Protein AF-A0A842RLK6-F1 (afdb_monomer)

Solvent-accessible surface area (backbone atoms only — not comparable to full-atom values): 5406 Å² total; per-residue (Å²): 132,64,70,69,60,53,55,56,52,50,52,52,52,51,50,52,48,46,46,48,57,70,77,55,49,56,67,71,58,55,53,51,51,51,51,53,49,53,51,44,54,51,49,22,55,57,47,44,74,69,64,37,87,45,73,68,59,45,45,74,75,39,43,70,57,45,62,75,73,43,98,61,57,69,69,56,54,51,51,28,50,52,49,24,33,50,53,48,50,53,58,60,72,78,105

Mean predicted aligned error: 10.0 Å

pLDDT: mean 81.84, std 13.92, range [39.75, 95.12]

Sequence (95 aa):
MTYYRVCAHMQSIVQLTVIGKVFNPNKGKVLSLNRDLDQYIECVRWYLLFKPTSKQKLHKDAYHKAKQRFELKTALLQSARDKAVEIYTSFRKVK

Secondary structure (DSSP, 8-state):
--HHHHHHHHHHHHHHHHIIIIIS--HHHHHHHHHHHHHHHHHHHHHHHT--S-HHHHHHHHHHHHHHH----HHHHHHHHHHHHHHHHHHHHH-

Radius of gyration: 20.37 Å; Cα contacts (8 Å, |Δi|>4): 55; chains: 1; bounding box: 32×29×64 Å

Structure (mmCIF, N/CA/C/O backbone):
data_AF-A0A842RLK6-F1
#
_entry.id   AF-A0A842RLK6-F1
#
loop_
_atom_site.group_PDB
_atom_site.id
_atom_site.type_symbol
_atom_site.label_atom_id
_atom_site.label_alt_id
_atom_site.label_comp_id
_atom_site.label_asym_id
_atom_site.label_entity_id
_atom_site.label_seq_id
_atom_site.pdbx_PDB_ins_code
_atom_site.Cartn_x
_atom_site.Cartn_y
_atom_site.Cartn_z
_atom_site.occupancy
_atom_site.B_iso_or_equiv
_atom_site.auth_seq_id
_atom_site.auth_comp_id
_atom_site.auth_asym_id
_atom_site.auth_atom_id
_atom_site.pdbx_PDB_model_num
ATOM 1 N N . MET A 1 1 ? -0.021 4.451 51.085 1.00 49.53 1 MET A N 1
ATOM 2 C CA . MET A 1 1 ? -0.638 3.287 50.395 1.00 49.53 1 MET A CA 1
ATOM 3 C C . MET A 1 1 ? -1.693 3.669 49.337 1.00 49.53 1 MET A C 1
ATOM 5 O O . MET A 1 1 ? -2.471 2.824 48.919 1.00 49.53 1 MET A O 1
ATOM 9 N N . THR A 1 2 ? -1.716 4.904 48.829 1.00 50.31 2 THR A N 1
ATOM 10 C CA . THR A 1 2 ? -2.702 5.362 47.826 1.00 50.31 2 THR A CA 1
ATOM 11 C C . THR A 1 2 ? -2.260 5.130 46.376 1.00 50.31 2 THR A C 1
ATOM 13 O O . THR A 1 2 ? -3.091 4.787 45.544 1.00 50.31 2 THR A O 1
ATOM 16 N N . TYR A 1 3 ? -0.957 5.204 46.076 1.00 39.75 3 TYR A N 1
ATOM 17 C CA . TYR A 1 3 ? -0.425 5.051 44.710 1.00 39.75 3 TYR A CA 1
ATOM 18 C C . TYR A 1 3 ? -0.643 3.657 44.089 1.00 39.75 3 TYR A C 1
ATOM 20 O O . TYR A 1 3 ? -1.054 3.555 42.936 1.00 39.75 3 TYR A O 1
ATOM 28 N N . TYR A 1 4 ? -0.456 2.576 44.854 1.00 44.44 4 TYR A N 1
ATOM 29 C CA . TYR A 1 4 ? -0.640 1.207 44.343 1.00 44.44 4 TYR A CA 1
ATOM 30 C C . TYR A 1 4 ? -2.099 0.882 43.979 1.00 44.44 4 TYR A C 1
ATOM 32 O O . TYR A 1 4 ? -2.354 0.119 43.049 1.00 44.44 4 TYR A O 1
ATOM 40 N N . ARG A 1 5 ? -3.069 1.502 44.664 1.00 40.22 5 ARG A N 1
ATOM 41 C CA . ARG A 1 5 ? -4.504 1.275 44.427 1.00 40.22 5 ARG A CA 1
ATOM 42 C C . ARG A 1 5 ? -4.994 1.948 43.136 1.00 40.22 5 ARG A C 1
ATOM 44 O O . ARG A 1 5 ? -5.884 1.418 42.478 1.00 40.22 5 ARG A O 1
ATOM 51 N N . VAL A 1 6 ? -4.375 3.066 42.743 1.00 52.44 6 VAL A N 1
ATOM 52 C CA . VAL A 1 6 ? -4.675 3.787 41.491 1.00 52.44 6 VAL A CA 1
ATOM 53 C C . VAL A 1 6 ? -4.154 3.018 40.267 1.00 52.44 6 VAL A C 1
ATOM 55 O O . VAL A 1 6 ? -4.876 2.880 39.281 1.00 52.44 6 VAL A O 1
ATOM 58 N N . CYS A 1 7 ? -2.952 2.434 40.340 1.00 47.81 7 CYS A N 1
ATOM 59 C CA . CYS A 1 7 ? -2.384 1.643 39.239 1.00 47.81 7 CYS A CA 1
ATOM 60 C C . CYS A 1 7 ? -3.187 0.369 38.925 1.00 47.81 7 CYS A C 1
ATOM 62 O O . CYS A 1 7 ? -3.386 0.049 37.753 1.00 47.81 7 CYS A O 1
ATOM 64 N N . ALA A 1 8 ? -3.696 -0.328 39.948 1.00 55.22 8 ALA A N 1
ATOM 65 C CA . ALA A 1 8 ? -4.513 -1.532 39.761 1.00 55.22 8 ALA A CA 1
ATOM 66 C C . ALA A 1 8 ? -5.866 -1.227 39.087 1.00 55.22 8 ALA A C 1
ATOM 68 O O . ALA A 1 8 ? -6.323 -1.975 38.224 1.00 55.22 8 ALA A O 1
ATOM 69 N N . HIS A 1 9 ? -6.485 -0.093 39.433 1.00 56.19 9 HIS A N 1
ATOM 70 C CA . HIS A 1 9 ? -7.726 0.365 38.805 1.00 56.19 9 HIS A CA 1
ATOM 71 C C . HIS A 1 9 ? -7.510 0.805 37.347 1.00 56.19 9 HIS A C 1
ATOM 73 O O . HIS A 1 9 ? -8.334 0.541 36.475 1.00 56.19 9 HIS A O 1
ATOM 79 N N . MET A 1 10 ? -6.363 1.418 37.047 1.00 59.72 10 MET A N 1
ATOM 80 C CA . MET A 1 10 ? -6.019 1.823 35.684 1.00 59.72 10 MET A CA 1
ATOM 81 C C . MET A 1 10 ? -5.772 0.617 34.766 1.00 59.72 10 MET A C 1
ATOM 83 O O . MET A 1 10 ? -6.215 0.619 33.619 1.00 59.72 10 MET A O 1
ATOM 87 N N . GLN A 1 11 ? -5.138 -0.447 35.270 1.00 63.09 11 GLN A N 1
ATOM 88 C CA . GLN A 1 11 ? -4.954 -1.693 34.517 1.00 63.09 11 GLN A CA 1
ATOM 89 C C . GLN A 1 11 ? -6.288 -2.375 34.184 1.00 63.09 11 GLN A C 1
ATOM 91 O O . GLN A 1 11 ? -6.467 -2.817 33.048 1.00 63.09 11 GLN A O 1
ATOM 96 N N . SER A 1 12 ? -7.248 -2.410 35.116 1.00 72.31 12 SER A N 1
ATOM 97 C CA . SER A 1 12 ? -8.559 -3.020 34.854 1.00 72.31 12 SER A CA 1
ATOM 98 C C . SER A 1 12 ? -9.390 -2.219 33.846 1.00 72.31 12 SER A C 1
ATOM 100 O O . SER A 1 12 ? -10.003 -2.808 32.956 1.00 72.31 12 SER A O 1
ATOM 102 N N . ILE A 1 13 ? -9.351 -0.882 33.899 1.00 74.56 13 ILE A N 1
ATOM 103 C CA . ILE A 1 13 ? -10.022 -0.016 32.916 1.00 74.56 13 ILE A CA 1
ATOM 104 C C . ILE A 1 13 ? -9.411 -0.189 31.526 1.00 74.56 13 ILE A C 1
ATOM 106 O O . ILE A 1 13 ? -10.146 -0.287 30.541 1.00 74.56 13 ILE A O 1
ATOM 110 N N . VAL A 1 14 ? -8.081 -0.255 31.420 1.00 73.62 14 VAL A N 1
ATOM 111 C CA . VAL A 1 14 ? -7.400 -0.488 30.139 1.00 73.62 14 VAL A CA 1
ATOM 112 C C . VAL A 1 14 ? -7.787 -1.850 29.574 1.00 73.62 14 VAL A C 1
ATOM 114 O O . VAL A 1 14 ? -8.168 -1.924 28.409 1.00 73.62 14 VAL A O 1
ATOM 117 N N . GLN A 1 15 ? -7.779 -2.910 30.385 1.00 72.44 15 GLN A N 1
ATOM 118 C CA . GLN A 1 15 ? -8.187 -4.241 29.934 1.00 72.44 15 GLN A CA 1
ATOM 119 C C . GLN A 1 15 ? -9.653 -4.288 29.494 1.00 72.44 15 GLN A C 1
ATOM 121 O O . GLN A 1 15 ? -9.933 -4.776 28.403 1.00 72.44 15 GLN A O 1
ATOM 126 N N . LEU A 1 16 ? -10.582 -3.710 30.260 1.00 71.69 16 LEU A N 1
ATOM 127 C CA . LEU A 1 16 ? -11.994 -3.606 29.867 1.00 71.69 16 LEU A CA 1
ATOM 128 C C . LEU A 1 16 ? -12.174 -2.793 28.580 1.00 71.69 16 LEU A C 1
ATOM 130 O O . LEU A 1 16 ? -12.985 -3.142 27.723 1.00 71.69 16 LEU A O 1
ATOM 134 N N . THR A 1 17 ? -11.379 -1.738 28.405 1.00 74.62 17 THR A N 1
ATOM 135 C CA . THR A 1 17 ? -11.380 -0.914 27.192 1.00 74.62 17 THR A CA 1
ATOM 136 C C . THR A 1 17 ? -10.861 -1.693 25.987 1.00 74.62 17 THR A C 1
ATOM 138 O O . THR A 1 17 ? -11.417 -1.571 24.897 1.00 74.62 17 THR A O 1
ATOM 141 N N . VAL A 1 18 ? -9.818 -2.504 26.164 1.00 71.00 18 VAL A N 1
ATOM 142 C CA . VAL A 1 18 ? -9.303 -3.407 25.129 1.00 71.00 18 VAL A CA 1
ATOM 143 C C . VAL A 1 18 ? -10.357 -4.459 24.794 1.00 71.00 18 VAL A C 1
ATOM 145 O O . VAL A 1 18 ? -10.683 -4.617 23.624 1.00 71.00 18 VAL A O 1
ATOM 148 N N . ILE A 1 19 ? -10.973 -5.100 25.791 1.00 71.69 19 ILE A N 1
ATOM 149 C CA . ILE A 1 19 ? -12.042 -6.091 25.595 1.00 71.69 19 ILE A CA 1
ATOM 150 C C . ILE A 1 19 ? -13.207 -5.486 24.802 1.00 71.69 19 ILE A C 1
ATOM 152 O O . ILE A 1 19 ? -13.574 -5.993 23.742 1.00 71.69 19 ILE A O 1
ATOM 156 N N . GLY A 1 20 ? -13.735 -4.347 25.249 1.00 70.56 20 GLY A N 1
ATOM 157 C CA . GLY A 1 20 ? -14.859 -3.682 24.594 1.00 70.56 20 GLY A CA 1
ATOM 158 C C . GLY A 1 20 ? -14.542 -3.140 23.197 1.00 70.56 20 GLY A C 1
ATOM 159 O O . GLY A 1 20 ? -15.421 -3.114 22.345 1.00 70.56 20 G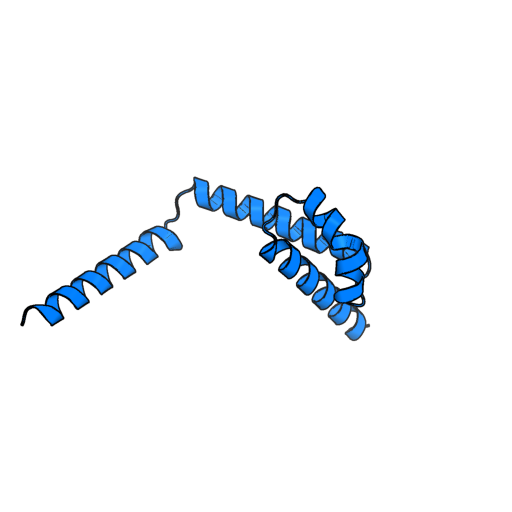LY A O 1
ATOM 160 N N . LYS A 1 21 ? -13.305 -2.704 22.919 1.00 69.88 21 LYS A N 1
ATOM 161 C CA . LYS A 1 21 ? -12.942 -2.132 21.607 1.00 69.88 21 LYS A CA 1
ATOM 162 C C . LYS A 1 21 ? -12.426 -3.160 20.603 1.00 69.88 21 LYS A C 1
ATOM 164 O O . LYS A 1 21 ? -12.629 -2.954 19.411 1.00 69.88 21 LYS A O 1
ATOM 169 N N . VAL A 1 22 ? -11.738 -4.199 21.069 1.00 68.25 22 VAL A N 1
ATOM 170 C CA . VAL A 1 22 ? -11.052 -5.189 20.224 1.00 68.25 22 VAL A CA 1
ATOM 171 C C . VAL A 1 22 ? -11.910 -6.434 20.032 1.00 68.25 22 VAL A C 1
ATOM 173 O O . VAL A 1 22 ? -12.046 -6.891 18.903 1.00 68.25 22 VAL A O 1
ATOM 176 N N . PHE A 1 23 ? -12.520 -6.956 21.100 1.00 74.00 23 PHE A N 1
ATOM 177 C CA . PHE A 1 23 ? -13.269 -8.216 21.043 1.00 74.00 23 PHE A CA 1
ATOM 178 C C . PHE A 1 23 ? -14.767 -8.019 20.797 1.00 74.00 23 PHE A C 1
ATOM 180 O O . PHE A 1 23 ? -15.384 -8.864 20.158 1.00 74.00 23 PHE A O 1
ATOM 187 N N . ASN A 1 24 ? -15.347 -6.896 21.241 1.00 78.12 24 ASN A N 1
ATOM 188 C CA . ASN A 1 24 ? -16.745 -6.550 20.953 1.00 78.12 24 ASN A CA 1
ATOM 189 C C . ASN A 1 24 ? -16.901 -5.184 20.249 1.00 78.12 24 ASN A C 1
ATOM 191 O O . ASN A 1 24 ? -17.575 -4.284 20.761 1.00 78.12 24 ASN A O 1
ATOM 195 N N . PRO A 1 25 ? -16.255 -4.982 19.086 1.00 75.06 25 PRO A N 1
ATOM 196 C CA . PRO A 1 25 ? -16.289 -3.711 18.377 1.00 75.06 25 PRO A CA 1
ATOM 197 C C . PRO A 1 25 ? -17.708 -3.341 17.930 1.00 75.06 25 PRO A C 1
ATOM 199 O O . PRO A 1 25 ? -18.513 -4.182 17.536 1.00 75.06 25 PRO A O 1
ATOM 202 N N . ASN A 1 26 ? -17.998 -2.038 17.915 1.00 82.06 26 ASN A N 1
ATOM 203 C CA . ASN A 1 26 ? -19.247 -1.523 17.356 1.00 82.06 26 ASN A CA 1
ATOM 204 C C . ASN A 1 26 ? -19.418 -2.002 15.899 1.00 82.06 26 ASN A C 1
ATOM 206 O O . ASN A 1 26 ? -18.503 -1.833 15.090 1.00 82.06 26 ASN A O 1
ATOM 210 N N . LYS A 1 27 ? -20.602 -2.519 15.543 1.00 79.94 27 LYS A N 1
ATOM 211 C CA . LYS A 1 27 ? -20.933 -3.013 14.192 1.00 79.94 27 LYS A CA 1
ATOM 212 C C . LYS A 1 27 ? -20.580 -2.009 13.089 1.00 79.94 27 LYS A C 1
ATOM 214 O O . LYS A 1 27 ? -20.052 -2.401 12.053 1.00 79.94 27 LYS A O 1
ATOM 219 N N . GLY A 1 28 ? -20.784 -0.712 13.333 1.00 80.19 28 GLY A N 1
ATOM 220 C CA . GLY A 1 28 ? -20.405 0.342 12.383 1.00 80.19 28 GLY A CA 1
ATOM 221 C C . GLY A 1 28 ? -18.895 0.422 12.115 1.00 80.19 28 GLY A C 1
ATOM 222 O O . GLY A 1 28 ? -18.489 0.664 10.983 1.00 80.19 28 GLY A O 1
ATOM 223 N N . LYS A 1 29 ? -18.058 0.152 13.129 1.00 79.12 29 LYS A N 1
ATOM 224 C CA . LYS A 1 29 ? -16.593 0.106 12.984 1.00 79.12 29 LYS A CA 1
ATOM 225 C C . LYS A 1 29 ? -16.132 -1.140 12.235 1.00 79.12 29 LYS A C 1
ATOM 227 O O . LYS A 1 29 ? -15.214 -1.055 11.429 1.00 79.12 29 LYS A O 1
ATOM 232 N N . VAL A 1 30 ? -16.768 -2.284 12.485 1.00 80.06 30 VAL A N 1
ATOM 233 C CA . VAL A 1 30 ? -16.495 -3.517 11.730 1.00 80.06 30 VAL A CA 1
ATOM 234 C C . VAL A 1 30 ? -16.813 -3.303 10.252 1.00 80.06 30 VAL A C 1
ATOM 236 O O . VAL A 1 30 ? -15.993 -3.610 9.394 1.00 80.06 30 VAL A O 1
ATOM 239 N N . LEU A 1 31 ? -17.962 -2.690 9.951 1.00 81.44 31 LEU A N 1
ATOM 240 C CA . LEU A 1 31 ? -18.360 -2.388 8.580 1.00 81.44 31 LEU A CA 1
ATOM 241 C C . LEU A 1 31 ? -17.378 -1.437 7.880 1.00 81.44 31 LEU A C 1
ATOM 243 O O . LEU A 1 31 ? -17.020 -1.687 6.733 1.00 81.44 31 LEU A O 1
ATOM 247 N N . SER A 1 32 ? -16.919 -0.372 8.550 1.00 85.44 32 SER A N 1
ATOM 248 C CA . SER A 1 32 ? -15.923 0.535 7.965 1.00 85.44 32 SER A CA 1
ATOM 249 C C . SER A 1 32 ? -14.579 -0.156 7.731 1.00 85.44 32 SER A C 1
ATOM 251 O O . SER A 1 32 ? -13.988 0.022 6.676 1.00 85.44 32 SER A O 1
ATOM 253 N N . LEU A 1 33 ? -14.120 -0.985 8.676 1.00 86.12 33 LEU A N 1
ATOM 254 C CA . LEU A 1 33 ? -12.868 -1.734 8.531 1.00 86.12 33 LEU A CA 1
ATOM 255 C C . LEU A 1 33 ? -12.930 -2.741 7.381 1.00 86.12 33 LEU A C 1
ATOM 257 O O . LEU A 1 33 ? -11.961 -2.868 6.642 1.00 86.12 33 LEU A O 1
ATOM 261 N N . ASN A 1 34 ? -14.064 -3.420 7.204 1.00 89.25 34 ASN A N 1
ATOM 262 C CA . ASN A 1 34 ? -14.254 -4.336 6.083 1.00 89.25 34 ASN A CA 1
ATOM 263 C C . ASN A 1 34 ? -14.236 -3.590 4.742 1.00 89.25 34 ASN A C 1
ATOM 265 O O . ASN A 1 34 ? -13.562 -4.030 3.821 1.00 89.25 34 ASN A O 1
ATOM 269 N N . ARG A 1 35 ? -14.883 -2.419 4.651 1.00 90.00 35 ARG A N 1
ATOM 270 C CA . ARG A 1 35 ? -14.827 -1.572 3.445 1.00 90.00 35 ARG A CA 1
ATOM 271 C C . ARG A 1 35 ? -13.405 -1.102 3.131 1.00 90.00 35 ARG A C 1
ATOM 273 O O . ARG A 1 35 ? -12.980 -1.188 1.982 1.00 90.00 35 ARG A O 1
ATOM 280 N N . ASP A 1 36 ? -12.664 -0.647 4.142 1.00 91.69 36 ASP A N 1
ATOM 281 C CA . ASP A 1 36 ? -11.258 -0.250 3.991 1.00 91.69 36 ASP A CA 1
ATOM 282 C C . ASP A 1 36 ? -10.390 -1.439 3.541 1.00 91.69 36 ASP A C 1
ATOM 284 O O . ASP A 1 36 ? -9.488 -1.277 2.716 1.00 91.69 36 ASP A O 1
ATOM 288 N N . LEU A 1 37 ? -10.663 -2.641 4.061 1.00 92.25 37 LEU A N 1
ATOM 289 C CA . LEU A 1 37 ? -9.969 -3.870 3.681 1.00 92.25 37 LEU A CA 1
ATOM 290 C C . LEU A 1 37 ? -10.264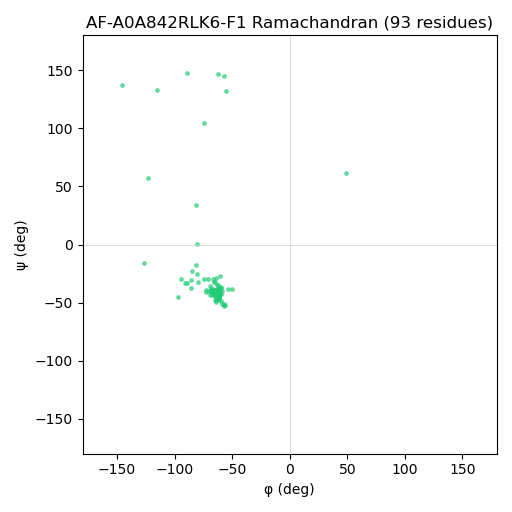 -4.269 2.229 1.00 92.25 37 LEU A C 1
ATOM 292 O O . LEU A 1 37 ? -9.331 -4.600 1.497 1.00 92.25 37 LEU A O 1
ATOM 296 N N . ASP A 1 38 ? -11.520 -4.191 1.792 1.00 9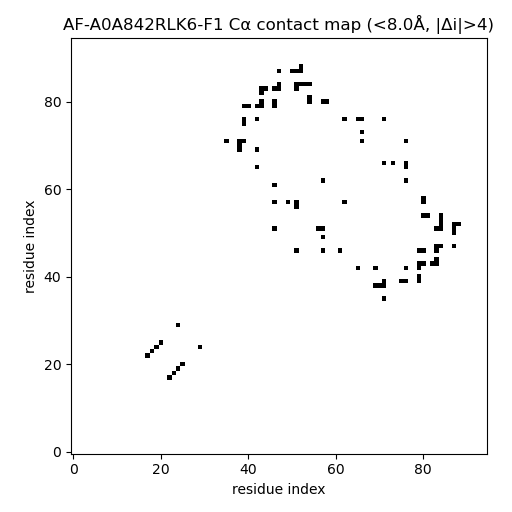3.50 38 ASP A N 1
ATOM 297 C CA . ASP A 1 38 ? -11.906 -4.475 0.407 1.00 93.50 38 ASP A CA 1
ATOM 298 C C . ASP A 1 38 ? -11.210 -3.507 -0.559 1.00 93.50 38 ASP A C 1
ATOM 300 O O . ASP A 1 38 ? -10.540 -3.938 -1.503 1.00 93.50 38 ASP A O 1
ATOM 304 N N . GLN A 1 39 ? -11.248 -2.201 -0.264 1.00 94.19 39 GLN A N 1
ATOM 305 C CA . GLN A 1 39 ? -10.527 -1.188 -1.041 1.00 94.19 39 GLN A CA 1
ATOM 306 C C . GLN A 1 39 ? -9.012 -1.429 -1.041 1.00 94.19 39 GLN A C 1
ATOM 308 O O . GLN A 1 39 ? -8.351 -1.243 -2.066 1.00 94.19 39 GLN A O 1
ATOM 313 N N . TYR A 1 40 ? -8.435 -1.854 0.087 1.00 94.75 40 TYR A N 1
ATOM 314 C CA . TYR A 1 40 ? -7.017 -2.199 0.175 1.00 94.75 40 TYR A CA 1
ATOM 315 C C . TYR A 1 40 ? -6.663 -3.367 -0.752 1.00 94.75 40 TYR A C 1
ATOM 317 O O . TYR A 1 40 ? -5.684 -3.284 -1.499 1.00 94.75 40 TYR A O 1
ATOM 325 N N . ILE A 1 41 ? -7.463 -4.436 -0.752 1.00 93.75 41 ILE A N 1
ATOM 326 C CA . ILE A 1 41 ? -7.256 -5.603 -1.620 1.00 93.75 41 ILE A CA 1
ATOM 327 C C . ILE A 1 41 ? -7.359 -5.199 -3.095 1.00 93.75 41 ILE A C 1
ATOM 329 O O . ILE A 1 41 ? -6.514 -5.598 -3.904 1.00 93.75 41 ILE A O 1
ATOM 333 N N . GLU A 1 42 ? -8.345 -4.379 -3.458 1.00 95.12 42 GLU A N 1
ATOM 334 C CA . GLU A 1 42 ? -8.467 -3.835 -4.813 1.00 95.12 42 GLU A CA 1
ATOM 335 C C . GLU A 1 42 ? -7.262 -2.977 -5.204 1.00 95.12 42 GLU A C 1
ATOM 337 O O . GLU A 1 42 ? -6.751 -3.106 -6.318 1.00 95.12 42 GLU A O 1
ATOM 342 N N . CYS A 1 43 ? -6.753 -2.157 -4.284 1.00 94.94 43 CYS A N 1
ATOM 343 C CA . CYS A 1 43 ? -5.561 -1.345 -4.500 1.00 94.94 43 CYS A CA 1
ATOM 344 C C . CYS A 1 43 ? -4.324 -2.214 -4.772 1.00 94.94 43 CYS A C 1
ATOM 346 O O . CYS A 1 43 ? -3.584 -1.958 -5.725 1.00 94.94 43 CYS A O 1
ATOM 348 N N . VAL A 1 44 ? -4.123 -3.289 -4.000 1.00 94.06 44 VAL A N 1
ATOM 349 C CA . VAL A 1 44 ? -3.039 -4.259 -4.232 1.00 94.06 44 VAL A CA 1
ATOM 350 C C . VAL A 1 44 ? -3.173 -4.906 -5.612 1.00 94.06 44 VAL A C 1
ATOM 352 O O . VAL A 1 44 ? -2.203 -4.932 -6.371 1.00 94.06 44 VAL A O 1
ATOM 355 N N . ARG A 1 45 ? -4.368 -5.391 -5.974 1.00 94.00 45 ARG A N 1
ATOM 356 C CA . ARG A 1 45 ? -4.629 -5.993 -7.296 1.00 94.00 45 ARG A CA 1
ATOM 357 C C . ARG A 1 45 ? -4.365 -5.006 -8.427 1.00 94.00 45 ARG A C 1
ATOM 359 O O . ARG A 1 45 ? -3.737 -5.366 -9.418 1.00 94.00 45 ARG A O 1
ATOM 366 N N . TRP A 1 46 ? -4.787 -3.758 -8.261 1.00 94.94 46 TRP A N 1
ATOM 367 C CA . TRP A 1 46 ? -4.550 -2.699 -9.231 1.00 94.94 46 TRP A CA 1
ATOM 368 C C . TRP A 1 46 ? -3.055 -2.418 -9.411 1.00 94.94 46 TRP A C 1
ATOM 370 O O . TRP A 1 46 ? -2.587 -2.348 -10.545 1.00 94.94 46 TRP A O 1
ATOM 380 N N . TYR A 1 47 ? -2.273 -2.357 -8.328 1.00 93.19 47 TYR A N 1
ATOM 381 C CA . TYR A 1 47 ? -0.816 -2.224 -8.420 1.00 93.19 47 TYR A CA 1
ATOM 382 C C . TYR A 1 47 ? -0.145 -3.412 -9.127 1.00 93.19 47 TYR A C 1
ATOM 384 O O . TYR A 1 47 ? 0.831 -3.211 -9.853 1.00 93.19 47 TYR A O 1
ATOM 392 N N . LEU A 1 48 ? -0.659 -4.636 -8.966 1.00 91.06 48 LEU A N 1
ATOM 393 C CA . LEU A 1 48 ? -0.123 -5.826 -9.640 1.00 91.06 48 LEU A CA 1
ATOM 394 C C . LEU A 1 48 ? -0.258 -5.763 -11.171 1.00 91.06 48 LEU A C 1
ATOM 396 O O . LEU A 1 48 ? 0.607 -6.299 -11.867 1.00 91.06 48 LEU A O 1
ATOM 400 N N . LEU A 1 49 ? -1.264 -5.059 -11.708 1.00 88.81 49 LEU A N 1
ATOM 401 C CA . LEU A 1 49 ? -1.433 -4.870 -13.158 1.00 88.81 49 LEU A CA 1
ATOM 402 C C . LEU A 1 49 ? -0.236 -4.156 -13.805 1.00 88.81 49 LEU A C 1
ATOM 404 O O . LEU A 1 49 ? 0.072 -4.392 -14.971 1.00 88.81 49 LEU A O 1
ATOM 408 N N . PHE A 1 50 ? 0.488 -3.337 -13.039 1.00 86.31 50 PHE A N 1
ATOM 409 C CA . PHE A 1 50 ? 1.681 -2.626 -13.506 1.00 86.31 50 PHE A CA 1
ATOM 410 C C . PHE A 1 50 ? 2.949 -3.492 -13.514 1.00 86.31 50 PHE A C 1
ATOM 412 O O . PHE A 1 50 ? 4.014 -2.988 -13.869 1.00 86.31 50 PHE A O 1
ATOM 419 N N . LYS A 1 51 ? 2.861 -4.776 -13.127 1.00 85.75 51 LYS A N 1
ATOM 420 C CA . LYS A 1 51 ? 3.993 -5.720 -13.040 1.00 85.75 51 LYS A CA 1
ATOM 421 C C . LYS A 1 51 ? 5.183 -5.118 -12.276 1.00 85.75 51 LYS A C 1
ATOM 423 O O . LYS A 1 51 ? 6.259 -4.913 -12.846 1.00 85.75 51 LYS A O 1
ATOM 428 N N . PRO A 1 52 ? 4.995 -4.762 -10.996 1.00 79.44 52 PRO A N 1
ATOM 429 C CA . PRO A 1 52 ? 5.895 -3.846 -10.322 1.00 79.44 52 PRO A CA 1
ATOM 430 C C . PRO A 1 52 ? 7.229 -4.508 -9.967 1.00 79.44 52 PRO A C 1
ATOM 432 O O . PRO A 1 52 ? 7.339 -5.285 -9.023 1.00 79.44 52 PRO A O 1
ATOM 435 N N . THR A 1 53 ? 8.268 -4.169 -10.729 1.00 79.06 53 THR A N 1
ATOM 436 C CA . THR A 1 53 ? 9.640 -4.662 -10.533 1.00 79.06 53 THR A CA 1
ATOM 437 C C . THR A 1 53 ? 10.433 -3.858 -9.503 1.00 79.06 53 THR A C 1
ATOM 439 O O . THR A 1 53 ? 11.394 -4.372 -8.943 1.00 79.06 53 THR A O 1
ATOM 442 N N . SER A 1 54 ? 10.053 -2.602 -9.249 1.00 81.50 54 SER A N 1
ATOM 443 C CA . SER A 1 54 ? 10.716 -1.715 -8.288 1.00 81.50 54 SER A CA 1
ATOM 444 C C . SER A 1 54 ? 9.714 -0.785 -7.608 1.00 81.5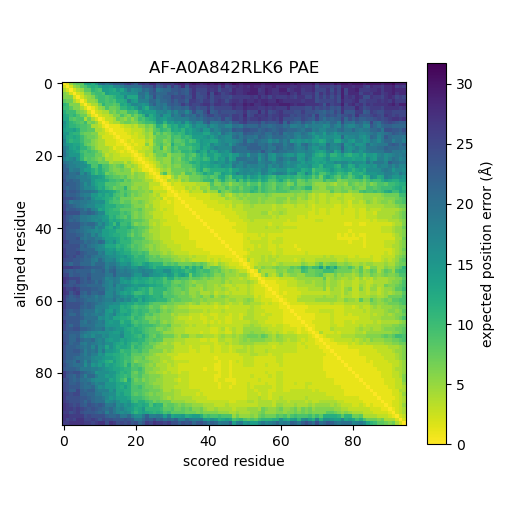0 54 SER A C 1
ATOM 446 O O . SER A 1 54 ? 8.861 -0.178 -8.264 1.00 81.50 54 SER A O 1
ATOM 448 N N . LYS A 1 55 ? 9.865 -0.623 -6.286 1.00 86.12 55 LYS A N 1
ATOM 449 C CA . LYS A 1 55 ? 9.035 0.264 -5.453 1.00 86.12 55 LYS A CA 1
ATOM 450 C C . LYS A 1 55 ? 9.090 1.720 -5.922 1.00 86.12 55 LYS A C 1
ATOM 452 O O . LYS A 1 55 ? 8.071 2.404 -5.934 1.00 86.12 55 LYS A O 1
ATOM 457 N N . GLN A 1 56 ? 10.274 2.190 -6.315 1.00 86.44 56 GLN A N 1
ATOM 458 C CA . GLN A 1 56 ? 10.520 3.591 -6.679 1.00 86.44 56 GLN A CA 1
ATOM 459 C C . GLN A 1 56 ? 9.827 3.960 -7.991 1.00 86.44 56 GLN A C 1
ATOM 461 O O . GLN A 1 56 ? 9.188 5.007 -8.075 1.00 86.44 56 GLN A O 1
ATOM 466 N N . LYS A 1 57 ? 9.909 3.072 -8.990 1.00 83.38 57 LYS A N 1
ATOM 467 C CA . LYS A 1 57 ? 9.245 3.259 -10.283 1.00 83.38 57 LYS A CA 1
ATOM 468 C C . LYS A 1 57 ? 7.726 3.272 -10.116 1.00 83.38 57 LYS A C 1
ATOM 470 O O . LYS A 1 57 ? 7.069 4.222 -10.523 1.00 83.38 57 LYS A O 1
ATOM 475 N N . LEU A 1 58 ? 7.190 2.280 -9.400 1.00 86.12 58 LEU A N 1
ATOM 476 C CA . LEU A 1 58 ? 5.756 2.192 -9.126 1.00 86.12 58 LEU A CA 1
ATOM 477 C C . LEU A 1 58 ? 5.236 3.422 -8.366 1.00 86.12 58 LEU A C 1
ATOM 479 O O . LEU A 1 58 ? 4.139 3.904 -8.635 1.0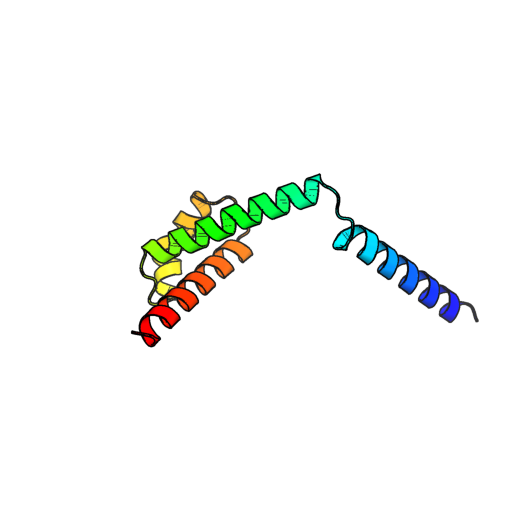0 86.12 58 LEU A O 1
ATOM 483 N N . HIS A 1 59 ? 6.023 3.959 -7.432 1.00 87.38 59 HIS A N 1
ATOM 484 C CA . HIS A 1 59 ? 5.638 5.164 -6.709 1.00 87.38 59 HIS A CA 1
ATOM 485 C C . HIS A 1 59 ? 5.544 6.384 -7.632 1.00 87.38 59 HIS A C 1
ATOM 487 O O . HIS A 1 59 ? 4.528 7.069 -7.606 1.00 87.38 59 HIS A O 1
ATOM 493 N N . LYS A 1 60 ? 6.546 6.630 -8.482 1.00 85.94 60 LYS A N 1
ATOM 494 C CA . LYS A 1 60 ? 6.514 7.762 -9.423 1.00 85.94 60 LYS A CA 1
ATOM 495 C C . LYS A 1 60 ? 5.355 7.654 -10.420 1.00 85.94 60 LYS A C 1
ATOM 497 O O . LYS A 1 60 ? 4.654 8.635 -10.645 1.00 85.94 60 LYS A O 1
ATOM 502 N N . ASP A 1 61 ? 5.112 6.456 -10.949 1.00 8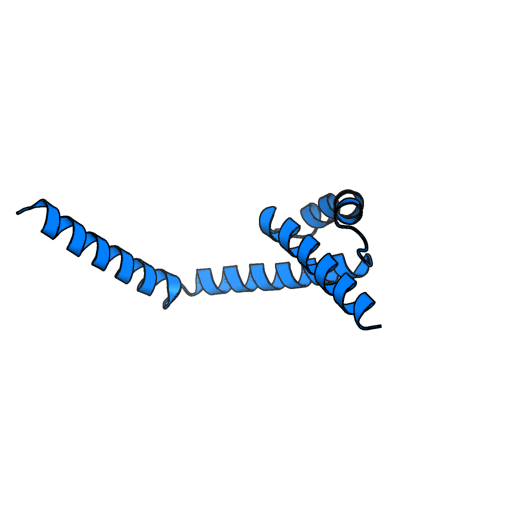4.38 61 ASP A N 1
ATOM 503 C CA . ASP A 1 61 ? 4.191 6.265 -12.075 1.00 84.38 61 ASP A CA 1
ATOM 504 C C . ASP A 1 61 ? 2.721 6.103 -11.647 1.00 84.38 61 ASP A C 1
ATOM 506 O O . ASP A 1 61 ? 1.800 6.455 -12.397 1.00 84.38 61 ASP A O 1
ATOM 510 N N . ALA A 1 62 ? 2.484 5.541 -10.456 1.00 88.12 62 ALA A N 1
ATOM 511 C CA . ALA A 1 62 ? 1.164 5.063 -10.047 1.00 88.12 62 ALA A CA 1
ATOM 512 C C 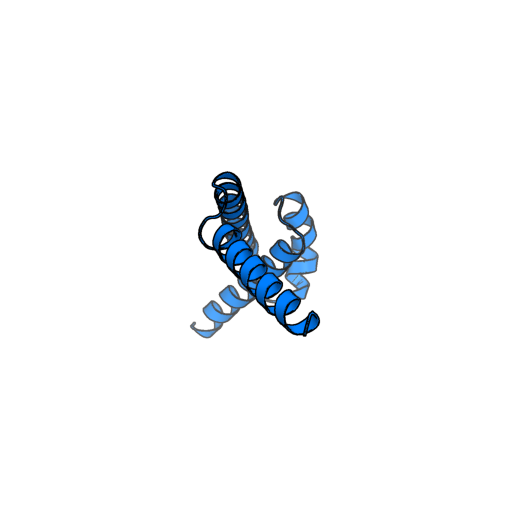. ALA A 1 62 ? 0.660 5.627 -8.709 1.00 88.12 62 ALA A C 1
ATOM 514 O O . ALA A 1 62 ? -0.542 5.561 -8.469 1.00 88.12 62 ALA A O 1
ATOM 515 N N . TYR A 1 63 ? 1.499 6.228 -7.855 1.00 88.81 63 TYR A N 1
ATOM 516 C CA . TYR A 1 63 ? 1.052 6.711 -6.535 1.00 88.81 63 TYR A CA 1
ATOM 517 C C . TYR A 1 63 ? 0.008 7.827 -6.623 1.00 88.81 63 TYR A C 1
ATOM 519 O O . TYR A 1 63 ? -1.017 7.767 -5.947 1.00 88.81 63 TYR A O 1
ATOM 527 N N . HIS A 1 64 ? 0.234 8.827 -7.480 1.00 89.06 64 HIS A N 1
ATOM 528 C CA . HIS A 1 64 ? -0.729 9.916 -7.669 1.00 89.06 64 HIS A CA 1
ATOM 529 C C . HIS A 1 64 ? -2.059 9.405 -8.233 1.00 89.06 64 HIS A C 1
ATOM 531 O O . HIS A 1 64 ? -3.120 9.814 -7.767 1.00 89.06 64 HIS A O 1
ATOM 537 N N . LYS A 1 65 ? -2.001 8.437 -9.156 1.00 91.44 65 LYS A N 1
ATOM 538 C CA . LYS A 1 65 ? -3.181 7.765 -9.714 1.00 91.44 65 LYS A CA 1
ATOM 539 C C . LYS A 1 65 ? -3.920 6.948 -8.651 1.00 91.44 65 LYS A C 1
ATOM 541 O O . LYS A 1 65 ? -5.142 6.992 -8.589 1.00 91.44 65 LYS A O 1
ATOM 546 N N . ALA A 1 66 ? -3.191 6.256 -7.775 1.00 90.81 66 ALA A N 1
ATOM 547 C CA . ALA A 1 66 ? -3.774 5.507 -6.669 1.00 90.81 66 ALA A CA 1
ATOM 548 C C . ALA A 1 66 ? -4.464 6.431 -5.657 1.00 90.81 66 ALA A C 1
ATOM 550 O O . ALA A 1 66 ? -5.561 6.121 -5.211 1.00 90.81 66 ALA A O 1
ATOM 551 N N . LYS A 1 67 ? -3.869 7.591 -5.350 1.00 91.62 67 LYS A N 1
ATOM 552 C CA . LYS A 1 67 ? -4.455 8.594 -4.448 1.00 91.62 67 LYS A CA 1
ATOM 553 C C . LYS A 1 67 ? -5.743 9.217 -4.999 1.00 91.62 67 LYS A C 1
ATOM 555 O O . LYS A 1 67 ? -6.606 9.591 -4.221 1.00 91.62 67 LYS A O 1
ATOM 560 N N . GLN A 1 68 ? -5.860 9.352 -6.320 1.00 91.88 68 GLN A N 1
ATOM 561 C CA . GLN A 1 68 ? -7.085 9.838 -6.968 1.00 91.88 68 GLN A CA 1
ATOM 562 C C . GLN A 1 68 ? -8.160 8.751 -7.088 1.00 91.88 68 GLN A C 1
ATOM 564 O O . GLN A 1 68 ? -9.343 9.063 -7.069 1.00 91.88 68 GLN A O 1
ATOM 569 N N . ARG A 1 69 ? -7.754 7.486 -7.248 1.00 92.06 69 ARG A N 1
ATOM 570 C CA . ARG A 1 69 ? -8.666 6.360 -7.485 1.00 92.06 69 ARG A CA 1
ATOM 571 C C . ARG A 1 69 ? -9.233 5.748 -6.206 1.00 92.06 69 ARG A C 1
ATOM 573 O O . ARG A 1 69 ? -10.366 5.286 -6.222 1.00 92.06 69 ARG A O 1
ATOM 580 N N . PHE A 1 70 ? -8.431 5.670 -5.149 1.00 90.94 70 PHE A N 1
ATOM 581 C CA . PHE A 1 70 ? -8.792 4.992 -3.909 1.00 90.94 70 PHE A CA 1
ATOM 582 C C . PHE A 1 70 ? -8.878 6.003 -2.769 1.00 90.94 70 PHE A C 1
ATOM 584 O O . PHE A 1 70 ? -7.944 6.771 -2.543 1.00 90.94 70 PHE A O 1
ATOM 591 N N . GLU A 1 71 ? -9.951 5.935 -1.986 1.00 89.19 71 GLU A N 1
ATOM 592 C CA . GLU A 1 71 ? -10.166 6.764 -0.791 1.00 89.19 71 GLU A CA 1
ATOM 593 C C . GLU A 1 71 ? -9.421 6.212 0.442 1.00 89.19 71 GLU A C 1
ATOM 595 O O . GLU A 1 71 ? -9.868 6.314 1.582 1.00 89.19 71 GLU A O 1
ATOM 600 N N . LEU A 1 72 ? -8.246 5.616 0.225 1.00 89.69 72 LEU A N 1
ATOM 601 C CA . LEU A 1 72 ? -7.439 5.012 1.278 1.00 89.69 72 LEU A CA 1
ATOM 602 C C . LEU A 1 72 ? -6.479 6.026 1.904 1.00 89.69 72 LEU A C 1
ATOM 604 O O . LEU A 1 72 ? -5.898 6.889 1.240 1.00 89.69 72 LEU A O 1
ATOM 608 N N . LYS A 1 73 ? -6.211 5.849 3.202 1.00 92.44 73 LYS A N 1
ATOM 609 C CA . LYS A 1 73 ? -5.147 6.584 3.901 1.00 92.44 73 LYS A CA 1
ATOM 610 C C . LYS A 1 73 ? -3.801 6.358 3.207 1.00 92.44 73 LYS A C 1
ATOM 612 O O . LYS A 1 73 ? -3.492 5.254 2.760 1.00 92.44 73 LYS A O 1
ATOM 617 N N . THR A 1 74 ? -2.952 7.382 3.197 1.00 92.50 74 THR A N 1
ATOM 618 C CA . THR A 1 74 ? -1.625 7.345 2.550 1.00 92.50 74 THR A CA 1
ATOM 619 C C . THR A 1 74 ? -0.762 6.171 3.018 1.00 92.50 74 THR A C 1
ATOM 621 O O . THR A 1 74 ? -0.104 5.535 2.196 1.00 92.50 74 THR A O 1
ATOM 624 N N . ALA A 1 75 ? -0.822 5.828 4.308 1.00 93.12 75 ALA A N 1
ATOM 625 C CA . ALA A 1 75 ? -0.134 4.667 4.870 1.00 93.12 75 ALA A CA 1
ATOM 626 C C . ALA A 1 75 ? -0.605 3.336 4.249 1.00 93.12 75 ALA A C 1
ATOM 628 O O . ALA A 1 75 ? 0.218 2.481 3.925 1.00 93.12 75 ALA A O 1
ATOM 629 N N . LEU A 1 76 ? -1.915 3.175 4.020 1.00 93.50 76 LEU A N 1
ATOM 630 C CA . LEU A 1 76 ? -2.478 1.979 3.385 1.00 93.50 76 LEU A CA 1
ATOM 631 C C . LEU A 1 76 ? -2.101 1.905 1.903 1.00 93.50 76 LEU A C 1
ATOM 633 O O . LEU A 1 76 ? -1.724 0.837 1.432 1.00 93.50 76 LEU A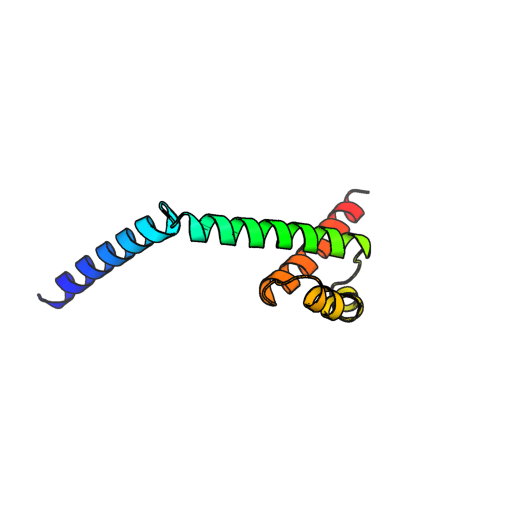 O 1
ATOM 637 N N . LEU A 1 77 ? -2.101 3.035 1.188 1.00 93.31 77 LEU A N 1
ATOM 638 C CA . LEU A 1 77 ? -1.645 3.098 -0.207 1.00 93.31 77 LEU A CA 1
ATOM 639 C C . LEU A 1 77 ? -0.173 2.689 -0.357 1.00 93.31 77 LEU A C 1
ATOM 641 O O . LEU A 1 77 ? 0.185 1.963 -1.286 1.00 93.31 77 LEU A O 1
ATOM 645 N N . GLN A 1 78 ? 0.689 3.145 0.554 1.00 92.19 78 GLN A N 1
ATOM 646 C CA . GLN A 1 78 ? 2.106 2.774 0.573 1.00 92.19 78 GLN A CA 1
ATOM 647 C C . GLN A 1 78 ? 2.305 1.301 0.942 1.00 92.19 78 GLN A C 1
ATOM 649 O O . GLN A 1 78 ? 3.108 0.619 0.306 1.00 92.19 78 GLN A O 1
ATOM 654 N N . SER A 1 79 ? 1.546 0.795 1.917 1.00 94.56 79 SER A N 1
ATOM 655 C CA . SER A 1 79 ? 1.555 -0.623 2.282 1.00 94.56 79 SER A CA 1
ATOM 656 C C . SER A 1 79 ? 1.103 -1.510 1.117 1.00 94.56 79 SER A C 1
ATOM 658 O O . SER A 1 79 ? 1.776 -2.487 0.797 1.00 94.56 79 SER A O 1
ATOM 660 N N . ALA A 1 80 ? 0.021 -1.143 0.425 1.00 94.44 80 ALA A N 1
ATOM 661 C CA . ALA A 1 80 ? -0.494 -1.881 -0.726 1.00 94.44 80 ALA A CA 1
ATOM 662 C C . ALA A 1 80 ? 0.532 -1.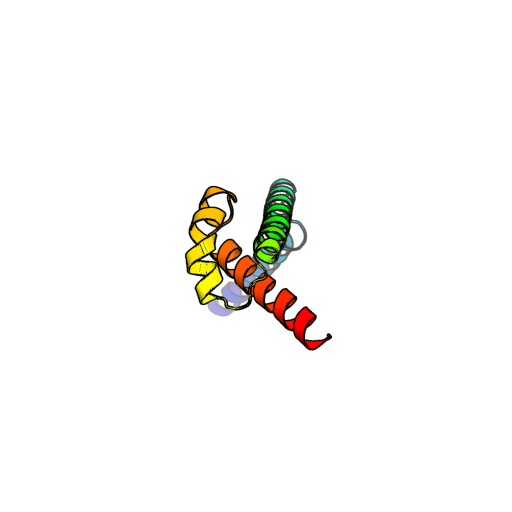950 -1.867 1.00 94.44 80 ALA A C 1
ATOM 664 O O . ALA A 1 80 ? 0.748 -3.012 -2.453 1.00 94.44 80 ALA A O 1
ATOM 665 N N . ARG A 1 81 ? 1.221 -0.833 -2.141 1.00 92.69 81 ARG A N 1
ATOM 666 C CA . ARG A 1 81 ? 2.324 -0.759 -3.112 1.00 92.69 81 ARG A CA 1
ATOM 667 C C . ARG A 1 81 ? 3.434 -1.749 -2.764 1.00 92.69 81 ARG A C 1
ATOM 669 O O . ARG A 1 81 ? 3.879 -2.517 -3.615 1.00 92.69 81 ARG A O 1
ATOM 676 N N . ASP A 1 82 ? 3.897 -1.713 -1.520 1.00 92.88 82 ASP A N 1
ATOM 677 C CA . ASP A 1 82 ? 4.988 -2.562 -1.052 1.00 92.88 82 ASP A CA 1
ATOM 678 C C . ASP A 1 82 ? 4.599 -4.043 -1.094 1.00 92.88 82 ASP A C 1
ATOM 680 O O . ASP A 1 82 ? 5.399 -4.868 -1.543 1.00 92.88 82 ASP A O 1
ATOM 684 N N . LYS A 1 83 ? 3.349 -4.362 -0.737 1.00 94.12 83 LYS A N 1
ATOM 685 C CA . LYS A 1 83 ? 2.817 -5.722 -0.803 1.00 94.12 83 LYS A CA 1
ATOM 686 C C . LYS A 1 83 ? 2.718 -6.238 -2.236 1.00 94.12 83 LYS A C 1
ATOM 688 O O . LYS A 1 83 ? 3.091 -7.377 -2.499 1.00 94.12 83 LYS A O 1
ATOM 693 N N . ALA A 1 84 ? 2.282 -5.405 -3.180 1.00 93.44 84 ALA A N 1
ATOM 694 C CA . ALA A 1 84 ? 2.228 -5.773 -4.593 1.00 93.44 84 ALA A CA 1
ATOM 695 C C . ALA A 1 84 ? 3.622 -6.102 -5.162 1.00 93.44 84 ALA A C 1
ATOM 697 O O . ALA A 1 84 ? 3.775 -7.080 -5.894 1.00 93.44 84 ALA A O 1
ATOM 698 N N . VAL A 1 85 ? 4.652 -5.331 -4.792 1.00 91.69 85 VAL A N 1
ATOM 699 C CA . VAL A 1 85 ? 6.047 -5.605 -5.188 1.00 91.69 85 VAL A CA 1
ATOM 700 C C . VAL A 1 85 ? 6.550 -6.920 -4.593 1.00 91.69 85 VAL A C 1
ATOM 702 O O . VAL A 1 85 ? 7.188 -7.703 -5.299 1.00 91.69 85 VAL A O 1
ATOM 705 N N . GLU A 1 86 ? 6.268 -7.173 -3.314 1.00 92.75 86 GLU A N 1
ATOM 706 C CA . GLU A 1 86 ? 6.627 -8.424 -2.639 1.00 92.75 86 GLU A CA 1
ATOM 707 C C . GLU A 1 86 ? 5.989 -9.625 -3.345 1.00 92.75 86 GLU A C 1
ATOM 709 O O . GLU A 1 86 ? 6.699 -10.541 -3.752 1.00 92.75 86 GLU A O 1
ATOM 714 N N . ILE A 1 87 ? 4.672 -9.578 -3.578 1.00 92.19 87 ILE A N 1
ATOM 715 C CA . ILE A 1 87 ? 3.915 -10.625 -4.274 1.00 92.19 87 ILE A CA 1
ATOM 716 C C . ILE A 1 87 ? 4.520 -10.891 -5.656 1.00 92.19 87 ILE A C 1
ATOM 718 O O . ILE A 1 87 ? 4.851 -12.031 -5.982 1.00 92.19 87 ILE A O 1
ATOM 722 N N . TYR A 1 88 ? 4.716 -9.843 -6.461 1.00 91.12 88 TYR A N 1
ATOM 723 C CA . TYR A 1 88 ? 5.252 -9.978 -7.814 1.00 91.12 88 TYR A CA 1
ATOM 724 C C . TYR A 1 88 ? 6.675 -10.555 -7.827 1.00 91.12 88 TYR A C 1
ATOM 726 O O . TYR A 1 88 ? 7.004 -11.403 -8.658 1.00 91.12 88 TYR A O 1
ATOM 734 N N . THR A 1 89 ? 7.521 -10.134 -6.888 1.00 88.25 89 THR A N 1
ATOM 735 C CA . THR A 1 89 ? 8.897 -10.632 -6.767 1.00 88.25 89 THR A CA 1
ATOM 736 C C . THR A 1 89 ? 8.924 -12.096 -6.342 1.00 88.25 89 THR A C 1
ATOM 738 O O . THR A 1 89 ? 9.681 -12.875 -6.916 1.00 88.25 89 THR A O 1
ATOM 741 N N . SER A 1 90 ? 8.087 -12.489 -5.382 1.00 89.00 90 SER A N 1
ATOM 742 C CA . SER A 1 90 ? 7.958 -13.883 -4.952 1.00 89.00 90 SER A CA 1
ATOM 743 C C . SER A 1 90 ? 7.488 -14.777 -6.098 1.00 89.00 90 SER A C 1
ATOM 745 O O . SER A 1 90 ? 8.121 -15.794 -6.362 1.00 89.00 90 SER A O 1
ATOM 747 N N . PHE A 1 91 ? 6.475 -14.357 -6.866 1.00 88.00 91 PHE A N 1
ATOM 748 C CA . PHE A 1 91 ? 6.042 -15.088 -8.064 1.00 88.00 91 PHE A CA 1
ATOM 749 C C . PHE A 1 91 ? 7.150 -15.238 -9.113 1.00 88.00 91 PHE A C 1
ATOM 751 O O . PHE A 1 91 ? 7.239 -16.277 -9.759 1.00 88.00 91 PHE A O 1
ATOM 758 N N . ARG A 1 92 ? 8.009 -14.226 -9.286 1.00 85.81 92 ARG A N 1
ATOM 759 C CA . ARG A 1 92 ? 9.151 -14.300 -10.211 1.00 85.81 92 ARG A CA 1
ATOM 760 C C . ARG A 1 92 ? 10.268 -15.229 -9.750 1.00 85.81 92 ARG A C 1
ATOM 762 O O . ARG A 1 92 ? 10.980 -15.720 -10.607 1.00 85.81 92 ARG A O 1
ATOM 769 N N . LYS A 1 93 ? 10.459 -15.409 -8.441 1.00 83.12 93 LYS A N 1
ATOM 770 C CA . LYS A 1 93 ? 11.506 -16.280 -7.877 1.00 83.12 93 LYS A CA 1
ATOM 771 C C . LYS A 1 93 ? 11.128 -17.760 -7.885 1.00 83.12 93 LYS A C 1
ATOM 773 O O . LYS A 1 93 ? 12.012 -18.601 -7.829 1.00 83.12 93 LYS A O 1
ATOM 778 N N . VAL A 1 94 ? 9.829 -18.057 -7.880 1.00 78.44 94 VAL A N 1
ATOM 779 C CA . VAL A 1 94 ? 9.293 -19.428 -7.933 1.00 78.44 94 VAL A CA 1
ATOM 780 C C . VAL A 1 94 ? 9.258 -19.969 -9.372 1.00 78.44 94 VAL A C 1
ATOM 782 O O . VAL A 1 94 ? 9.142 -21.175 -9.566 1.00 78.44 94 VAL A O 1
ATOM 785 N N . LYS A 1 95 ? 9.351 -19.084 -10.369 1.00 53.34 95 LYS A N 1
ATOM 786 C CA . LYS A 1 95 ? 9.436 -19.419 -11.794 1.00 53.34 95 LYS A CA 1
ATOM 787 C C . LYS A 1 95 ? 10.878 -19.640 -12.226 1.00 53.34 95 LYS A C 1
ATOM 789 O O . LYS A 1 95 ? 11.065 -20.502 -13.107 1.00 53.34 95 LYS A O 1
#

Foldseek 3Di:
DPVVVVVVVVVVVVVVVCCCPPVVNDPVVVVVVVVQVVLLVVLLVVLLVVLDQDLVVSCVPPVVVSVVVGPHDSVSNSVSSVVSNVVSVVVVVVD